Protein AF-A0A183DMZ5-F1 (afdb_monomer_lite)

pLDDT: mean 74.37, std 16.02, range [33.31, 91.94]

Structure (mmCIF, N/CA/C/O backbone):
data_AF-A0A183DMZ5-F1
#
_entry.id   AF-A0A183DMZ5-F1
#
loop_
_atom_site.group_PDB
_atom_site.id
_atom_site.type_symbol
_atom_site.label_atom_id
_atom_site.label_alt_id
_atom_site.label_comp_id
_atom_site.label_asym_id
_atom_site.label_entity_id
_atom_site.label_seq_id
_atom_site.pdbx_PDB_ins_code
_atom_site.Cartn_x
_atom_site.Cartn_y
_atom_site.Cartn_z
_atom_site.occupancy
_atom_site.B_iso_or_equiv
_atom_site.auth_seq_id
_atom_site.auth_comp_id
_atom_site.auth_asym_id
_atom_site.auth_atom_id
_atom_site.pdbx_PDB_model_num
ATOM 1 N N . MET A 1 1 ? 15.152 -12.868 11.218 1.00 65.50 1 MET A N 1
ATOM 2 C CA . MET A 1 1 ? 13.722 -13.159 10.946 1.00 65.50 1 MET A CA 1
ATOM 3 C C . MET A 1 1 ? 13.111 -12.089 10.047 1.00 65.50 1 MET A C 1
ATOM 5 O O . MET A 1 1 ? 12.480 -12.441 9.060 1.00 65.50 1 MET A O 1
ATOM 9 N N . ASP A 1 2 ? 13.368 -10.806 10.322 1.00 84.25 2 ASP A N 1
ATOM 10 C CA . ASP A 1 2 ? 12.958 -9.678 9.469 1.00 84.25 2 ASP A CA 1
ATOM 11 C C . ASP A 1 2 ? 13.397 -9.828 7.997 1.00 84.25 2 ASP A C 1
ATOM 13 O O . ASP A 1 2 ? 12.614 -9.526 7.100 1.00 84.25 2 ASP A O 1
ATOM 17 N N . ASP A 1 3 ? 14.587 -10.377 7.726 1.00 85.00 3 ASP A N 1
ATOM 18 C CA . ASP A 1 3 ? 15.079 -10.598 6.353 1.00 85.00 3 ASP A CA 1
ATOM 19 C C . ASP A 1 3 ? 14.242 -11.599 5.548 1.00 85.00 3 ASP A C 1
ATOM 21 O O . ASP A 1 3 ? 14.050 -11.419 4.345 1.00 85.00 3 ASP A O 1
ATOM 25 N N . ALA A 1 4 ? 13.679 -12.615 6.210 1.00 89.75 4 ALA A N 1
ATOM 26 C CA . ALA A 1 4 ? 12.781 -13.564 5.560 1.00 89.75 4 ALA A CA 1
ATOM 27 C C . ALA A 1 4 ? 11.490 -12.861 5.119 1.00 89.75 4 ALA A C 1
ATOM 29 O O . ALA A 1 4 ? 11.067 -13.005 3.974 1.00 89.75 4 ALA A O 1
ATOM 30 N N . TRP A 1 5 ? 10.915 -12.014 5.980 1.00 89.12 5 TRP A N 1
ATOM 31 C CA . TRP A 1 5 ? 9.739 -11.213 5.629 1.00 89.12 5 TRP A CA 1
ATOM 32 C C . TRP A 1 5 ? 10.028 -10.216 4.509 1.00 89.12 5 TRP A C 1
ATOM 34 O O . TRP A 1 5 ? 9.229 -10.101 3.583 1.00 89.12 5 TRP A O 1
ATOM 44 N N . ARG A 1 6 ? 11.195 -9.556 4.524 1.00 87.25 6 ARG A N 1
ATOM 45 C CA . ARG A 1 6 ? 11.634 -8.693 3.412 1.00 87.25 6 ARG A CA 1
ATOM 46 C C . ARG A 1 6 ? 11.683 -9.452 2.090 1.00 87.25 6 ARG A C 1
ATOM 48 O O . ARG A 1 6 ? 11.302 -8.891 1.065 1.00 87.25 6 ARG A O 1
ATOM 55 N N . HIS A 1 7 ? 12.146 -10.701 2.105 1.00 88.12 7 HIS A N 1
ATOM 56 C CA . HIS A 1 7 ? 12.175 -11.539 0.912 1.00 88.12 7 HIS A CA 1
ATOM 57 C C . HIS A 1 7 ? 10.759 -11.902 0.445 1.00 88.12 7 HIS A C 1
ATOM 59 O O . HIS A 1 7 ? 10.446 -11.732 -0.729 1.00 88.12 7 HIS A O 1
ATOM 65 N N . VAL A 1 8 ? 9.877 -12.301 1.365 1.00 88.94 8 VAL A N 1
ATOM 66 C CA . VAL A 1 8 ? 8.471 -12.629 1.069 1.00 88.94 8 VAL A CA 1
ATOM 67 C C . VAL A 1 8 ? 7.722 -11.429 0.480 1.00 88.94 8 VAL A C 1
ATOM 69 O O . VAL A 1 8 ? 7.042 -11.564 -0.535 1.00 88.94 8 VAL A O 1
ATOM 72 N N . PHE A 1 9 ? 7.895 -10.228 1.040 1.00 88.25 9 PHE A N 1
ATOM 73 C CA . PHE A 1 9 ? 7.200 -9.024 0.571 1.00 88.25 9 PHE A CA 1
ATOM 74 C C . PHE A 1 9 ? 7.508 -8.653 -0.883 1.00 88.25 9 PHE A C 1
ATOM 76 O O . PHE A 1 9 ? 6.682 -8.000 -1.525 1.00 88.25 9 PHE A O 1
ATOM 83 N N . ARG A 1 10 ? 8.644 -9.095 -1.438 1.00 83.88 10 ARG A N 1
ATOM 84 C CA . ARG A 1 10 ? 8.979 -8.882 -2.856 1.00 83.88 10 ARG A CA 1
ATOM 85 C C . ARG A 1 10 ? 8.030 -9.609 -3.805 1.00 83.88 10 AR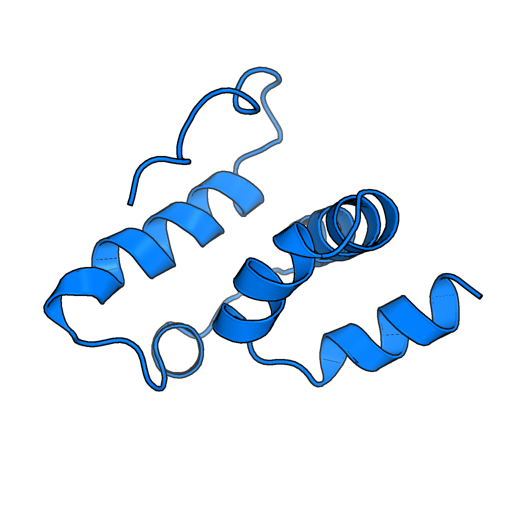G A C 1
ATOM 87 O O . ARG A 1 10 ? 7.819 -9.110 -4.903 1.00 83.88 10 ARG A O 1
ATOM 94 N N . TYR A 1 11 ? 7.425 -10.714 -3.377 1.00 86.06 11 TYR A N 1
ATOM 95 C CA . TYR A 1 11 ? 6.492 -11.489 -4.199 1.00 86.06 11 TYR A CA 1
ATOM 96 C C . TYR A 1 11 ? 5.059 -10.959 -4.161 1.00 86.06 11 TYR A C 1
ATOM 98 O O . TYR A 1 11 ? 4.259 -11.301 -5.025 1.00 86.06 11 TYR A O 1
ATOM 106 N N . PHE A 1 12 ? 4.729 -10.115 -3.184 1.00 84.88 12 PHE A N 1
ATOM 107 C CA . PHE A 1 12 ? 3.408 -9.503 -3.105 1.00 84.88 12 PHE A CA 1
ATOM 108 C C . PHE A 1 12 ? 3.270 -8.347 -4.079 1.00 84.88 12 PHE A C 1
ATOM 110 O O . PHE A 1 12 ? 4.209 -7.582 -4.278 1.00 84.88 12 PHE A O 1
ATOM 117 N N . ARG A 1 13 ? 2.080 -8.164 -4.633 1.00 83.19 13 ARG A N 1
ATOM 118 C CA . ARG A 1 13 ? 1.748 -6.984 -5.425 1.00 83.19 13 ARG A CA 1
ATOM 119 C C . ARG A 1 13 ? 1.651 -5.758 -4.536 1.00 83.19 13 ARG A C 1
ATOM 121 O O . ARG A 1 13 ? 1.465 -5.826 -3.319 1.00 83.19 13 ARG A O 1
ATOM 128 N N . ALA A 1 14 ? 1.742 -4.596 -5.159 1.00 81.06 14 ALA A N 1
ATOM 129 C CA . ALA A 1 14 ? 1.720 -3.333 -4.447 1.00 81.06 14 ALA A CA 1
ATOM 130 C C . ALA A 1 14 ? 0.426 -3.117 -3.630 1.00 81.06 14 ALA A C 1
ATOM 132 O O . ALA A 1 14 ? 0.504 -2.710 -2.471 1.00 81.06 14 ALA A O 1
ATOM 133 N N . ALA A 1 15 ? -0.743 -3.479 -4.171 1.00 77.75 15 ALA A N 1
ATOM 134 C CA . ALA A 1 15 ? -2.010 -3.441 -3.437 1.00 77.75 15 ALA A CA 1
ATOM 135 C C . ALA A 1 15 ? -2.015 -4.346 -2.188 1.00 77.75 15 ALA A C 1
ATOM 137 O O . ALA A 1 15 ? -2.492 -3.945 -1.125 1.00 77.75 15 ALA A O 1
ATOM 138 N N . GLU A 1 16 ? -1.450 -5.551 -2.285 1.00 84.81 16 GLU A N 1
ATOM 139 C CA . GLU A 1 16 ? -1.349 -6.491 -1.162 1.00 84.81 16 GLU A CA 1
ATOM 140 C C . GLU A 1 16 ? -0.430 -5.942 -0.072 1.00 84.81 16 GLU A C 1
ATOM 142 O O . GLU A 1 16 ? -0.793 -5.933 1.102 1.00 84.81 16 GLU A O 1
ATOM 147 N N . ARG A 1 17 ? 0.716 -5.371 -0.459 1.00 85.50 17 ARG A N 1
ATOM 148 C CA . ARG A 1 17 ? 1.638 -4.697 0.465 1.00 85.50 17 ARG A CA 1
ATOM 149 C C . ARG A 1 17 ? 0.942 -3.580 1.249 1.00 85.50 17 ARG A C 1
ATOM 151 O O . ARG A 1 17 ? 1.105 -3.504 2.462 1.00 85.50 17 ARG A O 1
ATOM 158 N N . ILE A 1 18 ? 0.106 -2.760 0.603 1.00 83.38 18 ILE A N 1
ATOM 159 C CA . ILE A 1 18 ? -0.674 -1.717 1.300 1.00 83.38 18 ILE A CA 1
ATOM 160 C C . ILE A 1 18 ? -1.615 -2.332 2.346 1.00 83.38 18 ILE A C 1
ATOM 162 O O . ILE A 1 18 ? -1.755 -1.785 3.441 1.00 83.38 18 ILE A O 1
ATOM 166 N N . ARG A 1 19 ? -2.254 -3.467 2.036 1.00 83.88 19 ARG A N 1
ATOM 167 C CA . ARG A 1 19 ? -3.125 -4.174 2.989 1.00 83.88 19 ARG A CA 1
ATOM 168 C C . ARG A 1 19 ? -2.329 -4.788 4.141 1.00 83.88 19 ARG A C 1
ATOM 170 O O . ARG A 1 19 ? -2.784 -4.762 5.279 1.00 83.88 19 ARG A O 1
ATOM 177 N N . TYR A 1 20 ? -1.135 -5.296 3.870 1.00 89.38 20 TYR A N 1
ATOM 178 C CA . TYR A 1 20 ? -0.293 -5.985 4.846 1.00 89.38 20 TYR A CA 1
ATOM 179 C C . TYR A 1 20 ? 0.401 -5.064 5.849 1.00 89.38 20 TYR A C 1
ATOM 181 O O . TYR A 1 20 ? 0.673 -5.482 6.973 1.00 89.38 20 TYR A O 1
ATOM 189 N N . GLU A 1 21 ? 0.578 -3.783 5.531 1.00 86.75 21 GLU A N 1
ATOM 190 C CA . GLU A 1 21 ? 0.985 -2.781 6.528 1.00 86.75 21 GLU A CA 1
ATOM 191 C C . GLU A 1 21 ? 0.014 -2.686 7.713 1.00 86.75 21 GLU A C 1
ATOM 193 O O . GLU A 1 21 ? 0.401 -2.287 8.806 1.00 86.75 21 GLU A O 1
ATOM 198 N N . ARG A 1 22 ? -1.246 -3.073 7.504 1.00 85.38 22 ARG A N 1
ATOM 199 C CA . ARG A 1 22 ? -2.333 -2.992 8.486 1.00 85.38 22 ARG A CA 1
ATOM 200 C C . ARG A 1 22 ? -2.297 -4.146 9.496 1.00 85.38 22 ARG A C 1
ATOM 202 O O . ARG A 1 22 ? -2.968 -4.077 10.518 1.00 85.38 22 ARG A O 1
ATOM 209 N N . VAL A 1 23 ? -1.530 -5.203 9.208 1.00 89.94 23 VAL A N 1
ATOM 210 C CA . VAL A 1 23 ? -1.516 -6.459 9.979 1.00 89.94 23 VAL A CA 1
ATOM 211 C C . VAL A 1 23 ? -0.724 -6.319 11.276 1.00 89.94 23 VAL A C 1
ATOM 213 O O . VAL A 1 23 ? -1.146 -6.806 12.320 1.00 89.94 23 VAL A O 1
ATOM 216 N N . SER A 1 24 ? 0.444 -5.673 11.232 1.00 91.62 24 SER A N 1
ATOM 217 C CA . SER A 1 24 ? 1.273 -5.472 12.422 1.00 91.62 24 SER A CA 1
ATOM 218 C C . SER A 1 24 ? 2.216 -4.282 12.271 1.00 91.62 24 SER A C 1
ATOM 220 O O . SER A 1 24 ? 2.625 -3.924 11.165 1.00 91.62 24 SER A O 1
ATOM 222 N N . LYS A 1 25 ? 2.649 -3.712 13.405 1.00 89.25 25 LYS A N 1
ATOM 223 C CA . LYS A 1 25 ? 3.663 -2.641 13.422 1.00 89.25 25 LYS A CA 1
ATOM 224 C C . LYS A 1 25 ? 4.984 -3.079 12.778 1.00 89.25 25 LYS A C 1
ATOM 226 O O . LYS A 1 25 ? 5.640 -2.271 12.124 1.00 89.25 25 LYS A O 1
ATOM 231 N N . LEU A 1 26 ? 5.359 -4.352 12.941 1.00 90.44 26 LEU A N 1
ATOM 232 C CA . LEU A 1 26 ? 6.560 -4.921 12.330 1.00 90.44 26 LEU A CA 1
ATOM 233 C C . LEU A 1 26 ? 6.454 -4.908 10.801 1.00 90.44 26 LEU A C 1
ATOM 235 O O . LEU A 1 26 ? 7.355 -4.421 10.122 1.00 90.44 26 LEU A O 1
ATOM 239 N N . TRP A 1 27 ? 5.336 -5.394 10.265 1.00 91.94 27 TRP A N 1
ATOM 240 C CA . TRP A 1 27 ? 5.102 -5.455 8.823 1.00 91.94 27 TRP A CA 1
ATOM 241 C C . TRP A 1 27 ? 5.007 -4.062 8.217 1.00 91.94 27 TRP A C 1
ATOM 243 O O . TRP A 1 27 ? 5.631 -3.801 7.192 1.00 91.94 27 TRP A O 1
ATOM 253 N N . MET A 1 28 ? 4.324 -3.141 8.900 1.00 88.12 28 MET A N 1
ATOM 254 C CA . MET A 1 28 ? 4.288 -1.733 8.520 1.00 88.12 28 MET A CA 1
ATOM 255 C C . MET A 1 28 ? 5.697 -1.148 8.364 1.00 88.12 28 MET A C 1
ATOM 257 O O . MET A 1 28 ? 5.989 -0.520 7.349 1.00 8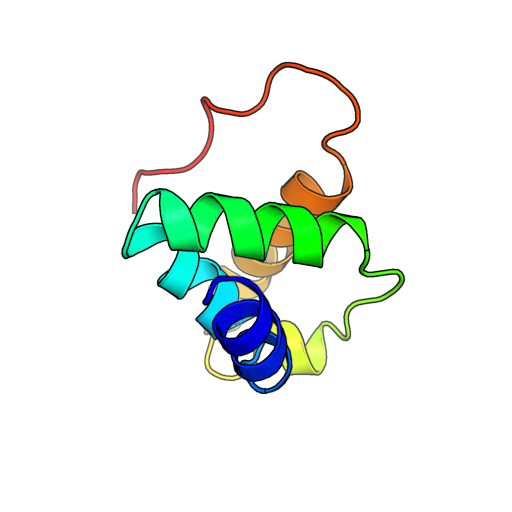8.12 28 MET A O 1
ATOM 261 N N . ARG A 1 29 ? 6.587 -1.366 9.343 1.00 90.62 29 ARG A N 1
ATOM 262 C CA . ARG A 1 29 ? 7.968 -0.861 9.300 1.00 90.62 29 ARG A CA 1
ATOM 263 C C . ARG A 1 29 ? 8.744 -1.432 8.112 1.00 90.62 29 ARG A C 1
ATOM 265 O O . ARG A 1 29 ? 9.323 -0.672 7.341 1.00 90.62 29 ARG A O 1
ATOM 272 N N . LEU A 1 30 ? 8.716 -2.753 7.943 1.00 90.81 30 LEU A N 1
ATOM 273 C CA . LEU A 1 30 ? 9.453 -3.441 6.879 1.00 90.81 30 LEU A CA 1
ATOM 274 C C . LEU A 1 30 ? 8.958 -3.049 5.478 1.00 90.81 30 LEU A C 1
ATOM 276 O O . LEU A 1 30 ? 9.765 -2.819 4.578 1.00 90.81 30 LEU A O 1
ATOM 280 N N . LEU A 1 31 ? 7.642 -2.921 5.295 1.00 89.44 31 LEU A N 1
ATOM 281 C CA . LEU A 1 31 ? 7.044 -2.504 4.027 1.00 89.44 31 LEU A CA 1
ATOM 282 C C . LEU A 1 31 ? 7.324 -1.026 3.725 1.00 89.44 31 LEU A C 1
ATOM 284 O O . LEU A 1 31 ? 7.650 -0.696 2.589 1.00 89.44 31 LEU A O 1
ATOM 288 N N . ARG A 1 32 ? 7.297 -0.137 4.729 1.00 86.81 32 ARG A N 1
ATOM 289 C CA . ARG A 1 32 ? 7.705 1.273 4.566 1.00 86.81 32 ARG A CA 1
ATOM 290 C C . ARG A 1 32 ? 9.144 1.403 4.069 1.00 86.81 32 ARG A C 1
ATOM 292 O O . ARG A 1 32 ? 9.406 2.221 3.192 1.00 86.81 32 ARG A O 1
ATOM 299 N N . GLU A 1 33 ? 10.072 0.607 4.592 1.00 86.75 33 GLU A N 1
ATOM 300 C CA . GLU A 1 33 ? 11.453 0.590 4.093 1.00 86.75 33 GLU A CA 1
ATOM 301 C C . GLU A 1 33 ? 11.544 0.091 2.650 1.00 86.75 33 GLU A C 1
ATOM 303 O O . GLU A 1 33 ? 12.280 0.662 1.847 1.00 86.75 33 GLU A O 1
ATOM 308 N N . TYR A 1 34 ? 10.759 -0.926 2.301 1.00 85.31 34 TYR A N 1
ATOM 309 C CA . TYR A 1 34 ? 10.677 -1.424 0.933 1.00 85.31 34 TYR A CA 1
ATOM 310 C C . TYR A 1 34 ? 10.179 -0.346 -0.047 1.00 85.31 34 TYR A C 1
ATOM 312 O O . TYR A 1 34 ? 10.791 -0.142 -1.094 1.00 85.31 34 TYR A O 1
ATOM 320 N N . TRP A 1 35 ? 9.132 0.409 0.307 1.00 83.38 35 TRP A N 1
ATOM 321 C CA . TRP A 1 35 ? 8.627 1.509 -0.528 1.00 83.38 35 TRP A CA 1
ATOM 322 C C . TRP A 1 35 ? 9.666 2.604 -0.777 1.00 83.38 35 TRP A C 1
ATOM 324 O O . TRP A 1 35 ? 9.717 3.144 -1.879 1.00 83.38 35 TRP A O 1
ATOM 334 N N . LYS A 1 36 ? 10.518 2.904 0.212 1.00 81.25 36 LYS A N 1
ATOM 335 C CA . LYS A 1 36 ? 11.611 3.880 0.066 1.00 81.25 36 LYS A CA 1
ATOM 336 C C . LYS A 1 36 ? 12.676 3.437 -0.937 1.00 81.25 36 LYS A C 1
ATOM 338 O O . LYS A 1 36 ? 13.301 4.281 -1.566 1.00 81.25 36 LYS A O 1
ATOM 343 N N . GLN A 1 37 ? 12.893 2.130 -1.078 1.00 79.62 37 GLN A N 1
ATOM 344 C CA . GLN A 1 37 ? 13.871 1.569 -2.017 1.00 79.62 37 GLN A CA 1
ATOM 345 C C . GLN A 1 37 ? 13.326 1.459 -3.446 1.00 79.62 37 GLN A C 1
ATOM 347 O O . GLN A 1 37 ? 14.079 1.178 -4.377 1.00 79.62 37 GLN A O 1
ATOM 352 N N . LEU A 1 38 ? 12.020 1.647 -3.638 1.00 75.50 38 LEU A N 1
ATOM 353 C CA . LEU A 1 38 ? 11.379 1.403 -4.917 1.00 75.50 38 LEU A CA 1
ATOM 354 C C . LEU A 1 38 ? 11.563 2.580 -5.880 1.00 75.50 38 LEU A C 1
ATOM 356 O O . LEU A 1 38 ? 11.070 3.679 -5.637 1.00 75.50 38 LEU A O 1
ATOM 360 N N . VAL A 1 39 ? 12.214 2.345 -7.019 1.00 70.94 39 VAL A N 1
ATOM 361 C CA . VAL A 1 39 ? 12.510 3.403 -8.002 1.00 70.94 39 VAL A CA 1
ATOM 362 C C . VAL A 1 39 ? 11.336 3.650 -8.951 1.00 70.94 39 VAL A C 1
ATOM 364 O O . VAL A 1 39 ? 11.018 4.800 -9.250 1.00 70.94 39 VAL A O 1
ATOM 367 N N . SER A 1 40 ? 10.594 2.616 -9.337 1.00 73.62 40 SER A N 1
ATOM 368 C CA . SER A 1 40 ? 9.438 2.708 -10.238 1.00 73.62 40 SER A CA 1
ATOM 369 C C . SER A 1 40 ? 8.325 1.760 -9.803 1.00 73.62 40 SER A C 1
ATOM 371 O O . SER A 1 40 ? 8.578 0.746 -9.159 1.00 73.62 40 SER A O 1
ATOM 373 N N . ILE A 1 41 ? 7.082 2.127 -10.113 1.00 72.38 41 ILE A N 1
ATOM 374 C CA . ILE A 1 41 ? 5.893 1.315 -9.843 1.00 72.38 41 ILE A CA 1
ATOM 375 C C . ILE A 1 41 ? 5.092 1.293 -11.127 1.00 72.38 41 ILE A C 1
ATOM 377 O O . ILE A 1 41 ? 4.752 2.354 -11.645 1.00 72.38 41 ILE A O 1
ATOM 381 N N . ASP A 1 42 ? 4.814 0.096 -11.628 1.00 76.44 42 ASP A N 1
ATOM 382 C CA . ASP A 1 42 ? 3.882 -0.075 -12.730 1.00 76.44 42 ASP A CA 1
ATOM 383 C C . ASP A 1 42 ? 2.461 0.135 -12.201 1.00 76.44 42 ASP A C 1
ATOM 385 O O . ASP A 1 42 ? 1.986 -0.612 -11.344 1.00 76.44 42 ASP A O 1
ATOM 389 N N . THR A 1 43 ? 1.786 1.179 -12.678 1.00 68.75 43 THR A N 1
ATOM 390 C CA . THR A 1 43 ? 0.410 1.492 -12.278 1.00 68.75 43 THR A CA 1
ATOM 391 C C . THR A 1 43 ? -0.591 0.448 -12.763 1.00 68.75 43 THR A C 1
ATOM 393 O O . THR A 1 43 ? -1.629 0.279 -12.124 1.00 68.75 43 THR A O 1
ATOM 396 N N . ASN A 1 44 ? -0.275 -0.285 -13.837 1.00 69.06 44 ASN A N 1
ATOM 397 C CA . ASN A 1 44 ? -1.112 -1.386 -14.303 1.00 69.06 44 ASN A CA 1
ATOM 398 C C . ASN A 1 44 ? -1.053 -2.5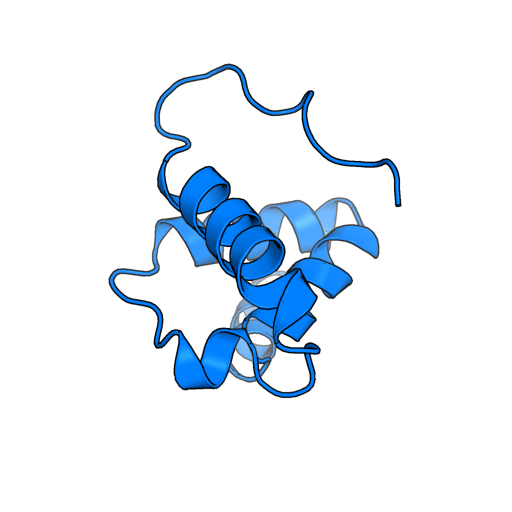72 -13.339 1.00 69.06 44 ASN A C 1
ATOM 400 O O . ASN A 1 44 ? -2.085 -3.192 -13.113 1.00 69.06 44 ASN A O 1
ATOM 404 N N . ASP A 1 45 ? 0.108 -2.846 -12.729 1.00 72.75 45 ASP A N 1
ATOM 405 C CA . ASP A 1 45 ? 0.261 -3.876 -11.687 1.00 72.75 45 ASP A CA 1
ATOM 406 C C . ASP A 1 45 ? -0.234 -3.390 -10.308 1.00 72.75 45 ASP A C 1
ATOM 408 O O . ASP A 1 45 ? -0.779 -4.152 -9.506 1.00 72.75 45 ASP A O 1
ATOM 412 N N . LEU A 1 46 ? -0.108 -2.086 -10.038 1.00 71.75 46 LEU A N 1
ATOM 413 C CA . LEU A 1 46 ? -0.536 -1.449 -8.790 1.00 71.75 46 LEU A CA 1
ATOM 414 C C . LEU A 1 46 ? -2.028 -1.639 -8.515 1.00 71.75 46 LEU A C 1
ATOM 416 O O . LEU A 1 46 ? -2.424 -1.971 -7.396 1.00 71.75 46 LEU A O 1
ATOM 420 N N . CYS A 1 47 ? -2.835 -1.389 -9.540 1.00 71.19 47 CYS A N 1
ATOM 421 C CA . CYS A 1 47 ? -4.282 -1.310 -9.430 1.00 71.19 47 CYS A CA 1
ATOM 422 C C . CYS A 1 47 ? -4.984 -2.610 -9.850 1.00 71.19 47 CYS A C 1
ATOM 424 O O . CYS A 1 47 ? -6.208 -2.624 -9.999 1.00 71.19 47 CYS A O 1
ATOM 426 N N . VAL A 1 48 ? -4.250 -3.717 -10.029 1.00 77.56 48 VAL A N 1
ATOM 427 C CA . VAL A 1 48 ? -4.862 -5.004 -10.392 1.00 77.56 48 VAL A CA 1
ATOM 428 C C . VAL A 1 48 ? -5.848 -5.437 -9.310 1.00 77.56 48 VAL A C 1
ATOM 430 O O . VAL A 1 48 ? -5.496 -5.566 -8.138 1.00 77.56 48 VAL A O 1
ATOM 433 N N . GLY A 1 49 ? -7.095 -5.687 -9.713 1.00 73.06 49 GLY A N 1
ATOM 434 C CA . GLY A 1 49 ? -8.173 -6.061 -8.793 1.00 73.06 49 GLY A CA 1
ATOM 435 C C . GLY A 1 49 ? -8.736 -4.893 -7.975 1.00 73.06 49 GLY A C 1
ATOM 436 O O . GLY A 1 49 ? -9.537 -5.124 -7.070 1.00 73.06 49 GLY A O 1
ATOM 437 N N . VAL A 1 50 ? -8.340 -3.651 -8.278 1.00 72.12 50 VAL A N 1
ATOM 438 C CA . VAL A 1 50 ? -8.945 -2.427 -7.742 1.00 72.12 50 VAL A CA 1
ATOM 439 C C . VAL A 1 50 ? -9.912 -1.865 -8.793 1.00 72.12 50 VAL A C 1
ATOM 441 O O . VAL A 1 50 ? -9.502 -1.682 -9.942 1.00 72.12 50 VAL A O 1
ATOM 444 N N . PRO A 1 51 ? -11.179 -1.574 -8.445 1.00 79.94 51 PRO A N 1
ATOM 445 C CA . PRO A 1 51 ? -12.100 -0.898 -9.357 1.00 79.94 51 PRO A CA 1
ATOM 446 C C . PRO A 1 51 ? -11.528 0.437 -9.852 1.00 79.94 51 PRO A C 1
ATOM 448 O O . PRO A 1 51 ? -10.913 1.165 -9.071 1.00 79.94 51 PRO A O 1
ATOM 451 N N . ALA A 1 52 ? -11.742 0.766 -11.131 1.00 79.31 52 ALA A N 1
ATOM 452 C CA . ALA A 1 52 ? -11.162 1.945 -11.792 1.00 79.31 52 ALA A CA 1
ATOM 453 C C . ALA A 1 52 ? -11.409 3.261 -11.027 1.00 79.31 52 ALA A C 1
ATOM 455 O O . ALA A 1 52 ? -10.517 4.100 -10.920 1.00 79.31 52 ALA A O 1
ATOM 456 N N . GLU A 1 53 ? -12.587 3.404 -10.418 1.00 84.06 53 GLU A N 1
ATOM 457 C CA . GLU A 1 53 ? -12.976 4.556 -9.592 1.00 84.06 53 GLU A CA 1
ATOM 458 C C . GLU A 1 53 ? -12.063 4.800 -8.373 1.00 84.06 53 GLU A C 1
ATOM 460 O O . GLU A 1 53 ? -11.959 5.928 -7.896 1.00 84.06 53 GLU A O 1
ATOM 465 N N . TYR A 1 54 ? -11.345 3.776 -7.897 1.00 79.19 54 TYR A N 1
ATOM 466 C CA . TYR A 1 54 ? -10.432 3.865 -6.753 1.00 79.19 54 TYR A CA 1
ATOM 467 C C . TYR A 1 54 ? -8.948 3.878 -7.144 1.00 79.19 54 TYR A C 1
ATOM 469 O O . TYR A 1 54 ? -8.079 3.874 -6.266 1.00 79.19 54 TYR A O 1
ATOM 477 N N . TRP A 1 55 ? -8.620 3.903 -8.439 1.00 79.62 55 TRP A N 1
ATOM 478 C CA . TRP A 1 55 ? -7.226 3.899 -8.895 1.00 79.62 55 TRP A CA 1
ATOM 479 C C . TRP A 1 55 ? -6.455 5.125 -8.412 1.00 79.62 55 TRP A C 1
ATOM 481 O O . TRP A 1 55 ? -5.320 4.992 -7.959 1.00 79.62 55 TRP A O 1
ATOM 491 N N . SER A 1 56 ? -7.082 6.303 -8.434 1.00 79.50 56 SER A N 1
ATOM 492 C CA . SER A 1 56 ? -6.489 7.548 -7.930 1.00 79.50 56 SER A CA 1
ATOM 493 C C . SER A 1 56 ? -6.081 7.427 -6.458 1.00 79.50 56 SER A C 1
ATOM 495 O O . SER A 1 56 ? -4.968 7.804 -6.100 1.00 79.50 56 SER A O 1
ATOM 497 N N . ASN A 1 57 ? -6.926 6.815 -5.624 1.00 79.88 57 ASN A N 1
ATOM 498 C CA . ASN A 1 57 ? -6.636 6.560 -4.212 1.00 79.88 57 ASN A CA 1
ATOM 499 C C . ASN A 1 57 ? -5.467 5.581 -4.038 1.00 79.88 57 ASN A C 1
ATOM 501 O O . ASN A 1 57 ? -4.606 5.790 -3.183 1.00 79.88 57 ASN A O 1
ATOM 505 N N . CYS A 1 58 ? -5.415 4.523 -4.855 1.00 74.25 58 CYS A N 1
ATOM 506 C CA . CYS A 1 58 ? -4.336 3.536 -4.821 1.00 74.25 58 CYS A CA 1
ATOM 507 C C . CYS A 1 58 ? -2.985 4.161 -5.205 1.00 74.25 58 CYS A C 1
ATOM 509 O O . CYS A 1 58 ? -1.998 4.018 -4.478 1.00 74.25 58 CYS A O 1
ATOM 511 N N . VAL A 1 59 ? -2.964 4.933 -6.296 1.00 79.69 59 VAL A N 1
ATOM 512 C CA . VAL A 1 59 ? -1.786 5.677 -6.760 1.00 79.69 59 VAL A CA 1
ATOM 513 C C . VAL A 1 59 ? -1.354 6.713 -5.719 1.00 79.69 59 VAL A C 1
ATOM 515 O O . VAL A 1 59 ? -0.180 6.751 -5.353 1.00 79.69 59 VAL A O 1
ATOM 518 N N . ALA A 1 60 ? -2.282 7.504 -5.172 1.00 80.00 60 ALA A N 1
ATOM 519 C CA . ALA A 1 60 ? -1.985 8.519 -4.160 1.00 80.00 60 ALA A CA 1
ATOM 520 C C . ALA A 1 60 ? -1.398 7.918 -2.874 1.00 80.00 60 ALA A C 1
ATOM 522 O O . ALA A 1 60 ? -0.409 8.431 -2.351 1.00 80.00 60 ALA A O 1
ATOM 523 N N . ALA A 1 61 ? -1.948 6.799 -2.390 1.00 77.25 61 ALA A N 1
ATOM 524 C CA . ALA A 1 61 ? -1.450 6.115 -1.195 1.00 77.25 61 ALA A CA 1
ATOM 525 C C . ALA A 1 61 ? 0.005 5.646 -1.347 1.00 77.25 61 ALA A C 1
ATOM 527 O O . ALA A 1 61 ? 0.749 5.575 -0.370 1.00 77.25 61 ALA A O 1
ATOM 528 N N . VAL A 1 62 ? 0.416 5.323 -2.569 1.00 76.12 62 VAL A N 1
ATOM 529 C CA . VAL A 1 62 ? 1.765 4.854 -2.879 1.00 76.12 62 VAL A CA 1
ATOM 530 C C . VAL A 1 62 ? 2.716 6.016 -3.154 1.00 76.12 62 VAL A C 1
ATOM 532 O O . VAL A 1 62 ? 3.836 6.023 -2.638 1.00 76.12 62 VAL A O 1
ATOM 535 N N . LEU A 1 63 ? 2.267 7.037 -3.886 1.00 74.06 63 LEU A N 1
ATOM 536 C CA . LEU A 1 63 ? 3.031 8.268 -4.096 1.00 74.06 63 LEU A CA 1
ATOM 537 C C . LEU A 1 63 ? 3.318 8.988 -2.773 1.00 74.06 63 LEU A C 1
ATOM 539 O O . LEU A 1 63 ? 4.457 9.391 -2.543 1.00 74.06 63 LEU A O 1
ATOM 543 N N . GLY A 1 64 ? 2.341 9.060 -1.864 1.00 73.69 64 GLY A N 1
ATOM 544 C CA . GLY A 1 64 ? 2.529 9.628 -0.526 1.00 73.69 64 GLY A CA 1
ATOM 545 C C . GLY A 1 64 ? 3.616 8.909 0.279 1.00 73.69 64 GLY A C 1
ATOM 546 O O . GLY A 1 64 ? 4.363 9.543 1.015 1.00 73.69 64 GLY A O 1
ATOM 547 N N . LYS A 1 65 ? 3.786 7.597 0.076 1.00 69.44 65 LYS A N 1
ATOM 548 C CA . LYS A 1 65 ? 4.833 6.800 0.739 1.00 69.44 65 LYS A CA 1
ATOM 549 C C . LYS A 1 65 ? 6.212 6.979 0.112 1.00 69.44 65 LYS A C 1
ATOM 551 O O . LYS A 1 65 ? 7.203 6.950 0.840 1.00 69.44 65 LYS A O 1
ATOM 556 N N . LYS A 1 66 ? 6.284 7.203 -1.205 1.00 59.50 66 LYS A N 1
ATOM 557 C CA . LYS A 1 66 ? 7.525 7.596 -1.891 1.00 59.50 66 LYS A CA 1
ATOM 558 C C . LYS A 1 66 ? 8.016 8.978 -1.457 1.00 59.50 66 LYS A C 1
ATOM 560 O O . LYS A 1 66 ? 9.219 9.190 -1.373 1.00 59.50 66 LYS A O 1
ATOM 565 N N . HIS A 1 67 ? 7.097 9.902 -1.171 1.00 52.28 67 HIS A N 1
ATOM 566 C CA . HIS A 1 67 ? 7.424 11.298 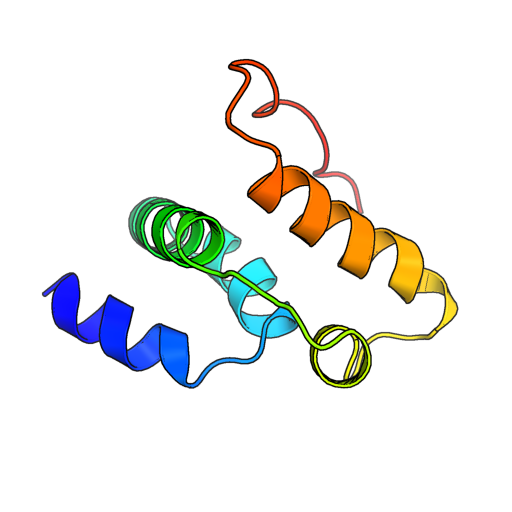-0.875 1.00 52.28 67 HIS A CA 1
ATOM 567 C C . HIS A 1 67 ? 7.799 11.589 0.588 1.00 52.28 67 HIS A C 1
ATOM 569 O O . HIS A 1 67 ? 8.132 12.732 0.911 1.00 52.28 67 HIS A O 1
ATOM 575 N N . CYS A 1 68 ? 7.804 10.584 1.470 1.00 46.19 68 CYS A N 1
ATOM 576 C CA . CYS A 1 68 ? 8.192 10.721 2.878 1.00 46.19 68 CYS A CA 1
ATOM 577 C C . CYS A 1 68 ? 9.717 10.882 3.070 1.00 46.19 68 CYS A C 1
ATOM 579 O O . CYS A 1 68 ? 10.360 10.085 3.757 1.00 46.19 68 CYS A O 1
ATOM 581 N N . CYS A 1 69 ? 10.267 11.949 2.490 1.00 43.41 69 CYS A N 1
ATOM 582 C CA . CYS A 1 69 ?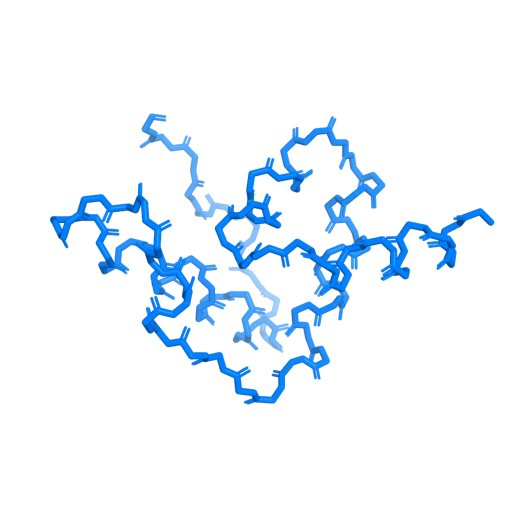 11.476 12.632 2.947 1.00 43.41 69 CYS A CA 1
ATOM 583 C C . CYS A 1 69 ? 11.167 13.951 3.677 1.00 43.41 69 CYS A C 1
ATOM 585 O O . CYS A 1 69 ? 12.104 14.579 4.143 1.00 43.41 69 CYS A O 1
ATOM 587 N N . ASN A 1 70 ? 9.898 14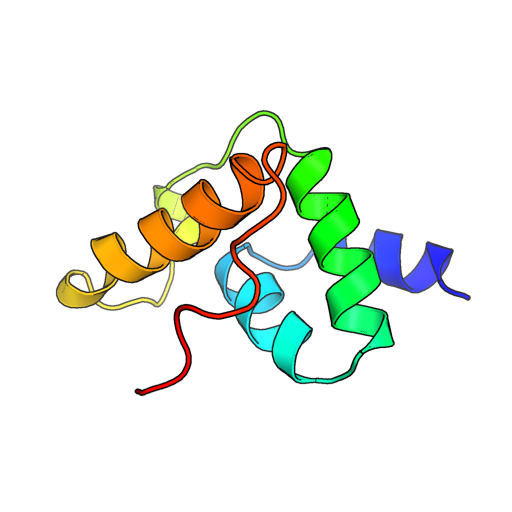.347 3.851 1.00 38.59 70 ASN A N 1
ATOM 588 C CA . ASN A 1 70 ? 9.537 15.422 4.778 1.00 38.59 70 ASN A CA 1
ATOM 589 C C . ASN A 1 70 ? 8.616 14.887 5.877 1.00 38.59 70 ASN A C 1
ATOM 591 O O . ASN A 1 70 ? 7.502 14.420 5.655 1.00 38.59 70 ASN A O 1
ATOM 595 N N . SER A 1 71 ? 9.157 14.918 7.086 1.00 43.12 71 SER A N 1
ATOM 596 C CA . SER A 1 71 ? 8.532 14.636 8.369 1.00 43.12 71 SER A CA 1
ATOM 597 C C . SER A 1 71 ? 7.222 15.408 8.548 1.00 43.12 71 SER A C 1
ATOM 599 O O . SER A 1 71 ? 7.292 16.566 8.940 1.00 43.12 71 SER A O 1
ATOM 601 N N . THR A 1 72 ? 6.059 14.813 8.233 1.00 43.88 72 THR A N 1
ATOM 602 C CA . THR A 1 72 ? 4.703 15.112 8.790 1.00 43.88 72 THR A CA 1
ATOM 603 C C . THR A 1 72 ? 3.576 14.456 7.968 1.00 43.88 72 THR A C 1
ATOM 605 O O . THR A 1 72 ? 2.712 15.126 7.410 1.00 43.88 72 THR A O 1
ATOM 608 N N . SER A 1 73 ? 3.528 13.126 7.847 1.00 44.12 73 SER A N 1
ATOM 609 C CA . SER A 1 73 ? 2.386 12.473 7.161 1.00 44.12 73 SER A CA 1
ATOM 610 C C . SER A 1 73 ? 1.911 11.166 7.796 1.00 44.12 73 SER A C 1
ATOM 612 O O . SER A 1 73 ? 1.290 10.348 7.132 1.00 44.12 73 SER A O 1
ATOM 614 N N . ASP A 1 74 ? 2.112 10.986 9.105 1.00 44.81 74 ASP A N 1
ATOM 615 C CA . ASP A 1 74 ? 1.481 9.879 9.847 1.00 44.81 74 ASP A CA 1
ATOM 616 C C . ASP A 1 74 ? 0.002 10.151 10.226 1.00 44.81 74 ASP A C 1
ATOM 618 O O . ASP A 1 74 ? -0.591 9.369 10.963 1.00 44.81 74 ASP A O 1
ATOM 622 N N . VAL A 1 75 ? -0.627 11.228 9.726 1.00 43.78 75 VAL A N 1
ATOM 623 C CA . VAL A 1 75 ? -1.992 11.634 10.145 1.00 43.78 75 VAL A CA 1
ATOM 624 C C . VAL A 1 75 ? -3.067 11.451 9.069 1.00 43.78 75 VAL A C 1
ATOM 626 O O . VAL A 1 75 ? -4.253 11.440 9.390 1.00 43.78 75 VAL A O 1
ATOM 629 N N . LEU A 1 76 ? -2.714 11.253 7.800 1.00 44.38 76 LEU A N 1
ATOM 630 C CA . LEU A 1 76 ? -3.723 11.198 6.745 1.00 44.38 76 LEU A CA 1
ATOM 631 C C . LEU A 1 76 ? -3.882 9.788 6.174 1.00 44.38 76 LEU A C 1
ATOM 633 O O . LEU A 1 76 ? -2.961 9.216 5.605 1.00 44.38 76 LEU A O 1
ATOM 637 N N . ILE A 1 77 ? -5.135 9.331 6.253 1.00 46.06 77 ILE A N 1
ATOM 638 C CA . ILE A 1 77 ? -5.800 8.301 5.439 1.00 46.06 77 ILE A CA 1
ATOM 639 C C . ILE A 1 77 ? -6.060 6.995 6.190 1.00 46.06 77 ILE A C 1
ATOM 641 O O . ILE A 1 77 ? -5.471 5.957 5.909 1.00 46.06 77 ILE A O 1
ATOM 645 N N . TRP A 1 78 ? -7.043 7.061 7.094 1.00 41.03 78 TRP A N 1
ATOM 646 C CA . TRP A 1 78 ? -7.819 5.909 7.557 1.00 41.03 78 TRP A CA 1
ATOM 647 C C . TRP A 1 78 ? -9.258 6.297 7.892 1.00 41.03 78 TRP A C 1
ATOM 649 O O . TRP A 1 78 ? -9.649 6.335 9.055 1.00 41.03 78 TRP A O 1
ATOM 659 N N . ARG A 1 79 ? -10.053 6.582 6.858 1.00 33.31 79 ARG A N 1
ATOM 660 C CA . ARG A 1 79 ? -11.514 6.437 6.891 1.00 33.31 79 ARG A CA 1
ATOM 661 C C . ARG A 1 79 ? -12.002 6.046 5.500 1.00 33.31 79 ARG A C 1
ATOM 663 O O . ARG A 1 79 ? -12.219 6.919 4.672 1.00 33.31 79 ARG A O 1
ATOM 670 N N . PHE A 1 80 ? -12.108 4.742 5.280 1.00 36.25 80 PHE A N 1
ATOM 671 C CA . PHE A 1 80 ? -13.056 4.086 4.383 1.00 36.25 80 PHE A CA 1
ATOM 672 C C . PHE A 1 80 ? -13.357 2.724 4.996 1.00 36.25 80 PHE A C 1
ATOM 674 O O . PHE A 1 80 ? -12.372 2.061 5.409 1.00 36.25 80 PHE A O 1
#

Foldseek 3Di:
DLVVLLVVVVPDFQCVLVVQLVVDVSSVVSSLVVLCPDPDHDLVSQCVVPPPVCSVVSVCVSVVSNPPPDPDDPPDDDDD

Organism: NCBI:txid637853

Secondary structure (DSSP, 8-state):
-HHHHHHHHTTS-HHHHHHHTTT-HHHHHHHHHHHHH-----HHHHTTTS-GGGHHHHHHHHHHHHTTTSS--SSS----

Radius of gyration: 12.58 Å; chains: 1; bounding box: 28×29×28 Å

Sequence (80 aa):
MDDAWRHVFRYFRAAERIRYERVSKLWMRLLREYWKQLVSIDTNDLCVGVPAEYWSNCVAAVLGKKHCCNSTSDVLIWRF

=== Feature glossary ===
Legend for the data blocks above and below:

— What the protein is —

Sequence gives the chain of amino acids in standard one-letter code (A=alanine, C=cysteine, …, Y=tyrosine), read N→C. It is the only feature that is directly encoded by the gene; all structural features are derived from the folded form of this sequence.

The annotation block draws on four external resources. InterPro: which protein families and domains the sequence belongs to. GO: standardized terms for what the protein does, what process it participates in, and where in the cell it acts. CATH: which structural fold it has in the CATH hierarchy. Organism: the species of origin.

— Where its atoms are —

Atomic coordinates in PDBx/mmCIF format — the same representation the Protein Data Bank distributes. Each line of the _atom_site loop places one backbone atom in Cartesian space (units: ångströms, origin: arbitrary).

Six rendered views show the 3D structure from the faces of a cube — i.e. along ±x, ±y, ±z. Rendering representation is drawn randomly per protein from cartoon (secondary-structure ribbons), sticks (backbone bonds), or molecular surface; coloring is either N→C rainbow (blue at the N-terminus through red at the C-terminus) or one color per chain.

— Local backbone conformation —

DSSP 8-state secondary structure assigns each residue one of H (α-helix), G (3₁₀-helix), I (π-helix), E (extended β-strand), B (isolated β-bridge), T (hydrogen-bonded turn), S (bend), or '-' (coil). The assignment is computed from backbone hydrogen-bond geometry via the Kabsch–Sander algorithm.

P-SEA three-state annotation labels each residue as helix, strand, or coil based purely on the geometry of the Cα trace. It serves as a fallback when the full backbone (and thus DSSP) is unavailable.

φ (phi) and ψ (psi) are the two rotatable backbone dihedrals per residue: φ is the C(i-1)–N–Cα–C torsion, ψ is the N–Cα–C–N(i+1) torsion, both in degrees on (−180°, 180°]. α-helical residues cluster near (−60°, −45°); β-strand residues near (−120°, +130°). A Ramachandran plot is simply a scatter of (φ, ψ) for every residue.

— Global shape and packing —

Radius of gyration (Rg) is the root-mean-square distance of Cα atoms from their centroid — a single number for overall size and compactness. A globular domain of N residues has Rg ≈ 2.2·N^0.38 Å; an extended or disordered chain has a much larger Rg. The Cα contact count is the number of residue pairs whose Cα atoms are within 8 Å and are more than four positions apart in sequence — a standard proxy for tertiary packing density. The bounding box is the smallest axis-aligned box enclosing all Cα atoms.

Accessible surface area quantifies burial. A residue with SASA near zero is packed into the hydrophobic core; one with SASA >100 Å² sits on the surface. Computed here via the Shrake–Rupley numerical algorithm with a 1.4 Å probe.

The contact map is a binary N×N matrix image: pixel (i, j) is dark where Cα_i and Cα_j are within 8 Å and |i−j|>4. Because the |i−j|>4 filter removes local helical contacts, off-diagonal stripes parallel to the main diagonal indicate parallel β-sheets; stripes perpendicular to it indicate antiparallel β-sheets. The Ramachandran plot scatters every residue's (φ, ψ) pair against the sterically allowed regions. The PAE heatmap renders the predicted-aligned-error matrix.

— Structural neighborhood —

A 3Di character summarizes, for each residue, the relative orientation of the Cα frame of its nearest spatial neighbor. Because it encodes fold topology rather than chemistry, 3Di alignments detect remote structural similarity that sequence alignment misses.

Structural nearest neighbors (via Foldseek easy-search vs the PDB). Reported per hit: target PDB id, E-value, and alignment TM-score. A TM-score above ~0.5 is the conventional threshold for 'same fold'.

— Confidence and disorder —

For AlphaFold models, the B-factor field carries pLDDT — the model's own estimate of local accuracy on a 0–100 scale. Regions with pLDDT<50 should be treated as essentially unmodeled; they often correspond to intrinsically disordered segments.

B-factor (Debye–Waller factor) reflects atomic displacement in the crystal lattice. It is an experimental observable (units Å²), not a prediction; low values mean the atom is pinned down, high values mean it moves or is heterogeneous across the crystal.

Predicted Aligned Error (PAE) is an AlphaFold confidence matrix: entry (i, j) is the expected error in the position of residue j, in ångströms, when the prediction is superimposed on the true structure at residue i. Low PAE within a block of residues means that block is internally rigid and well-predicted; high PAE between two blocks means their relative placement is uncertain even if each block individually is confident.